Protein AF-A0AAF0ZND8-F1 (afdb_monomer)

Solvent-accessible surface area (backbone atoms only — not comparable to full-atom values): 5660 Å² total; per-residue (Å²): 143,74,95,74,85,70,89,86,87,84,88,85,83,84,73,94,62,96,58,60,91,81,55,72,95,67,78,95,77,79,52,88,40,53,66,50,80,43,77,71,59,91,84,50,85,50,66,45,81,53,94,95,36,79,42,78,50,77,58,53,92,97,53,68,51,73,49,80,9,52,51,44,55,52,58,54,60,75,75,108

Mean predicted aligned error: 4.92 Å

Foldseek 3Di:
DPPDPDDDDDDADDDDDPCPVVDASDDDDFAQHAKDKAQDDQPFRDWDQDPNDTDGDHHDPPDIDMDGGPVNVVVVVVVD

Radius of gyration: 15.11 Å; Cα contacts (8 Å, |Δi|>4): 70; chains: 1; bounding box: 37×28×43 Å

Secondary structure (DSSP, 8-state):
--TT----------PPPS-GGG--SS-S---S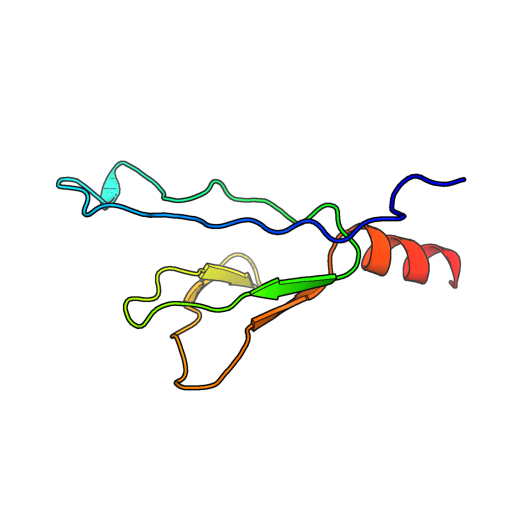SSEEEE---SS---EEEETTEEEE----TT--EEEE-HHHHHHHHTT-

pLDDT: mean 91.11, std 11.85, range [50.69, 98.31]

Sequence (80 aa):
MDCMEGICVLALYYAACPQPELTIGTNKHSDNDFLTVLLQDKHGGLQVLHQNQWVDIPPTCGALVVNIGDLLHASFLFLY

Nearest PDB structures (foldseek):
  1gp4-assembly1_A  TM=9.835E-01  e=1.164E-02  Arabidopsis thaliana
  5tcv-assembly1_A  TM=8.440E-01  e=4.532E-03  Petunia x hybrida
  1w9y-assembly1_A  TM=8.531E-01  e=6.347E-03  Petunia x hybrida
  6jyv-assembly2_B  TM=7.579E-01  e=8.206E-02  Pseudomonas aeruginosa PAO1

InterPro domains:
  IPR027443 Isopenicillin N synthase-like superfamily [G3DSA:2.60.120.330] (1-75)
  IPR044861 Isopenicillin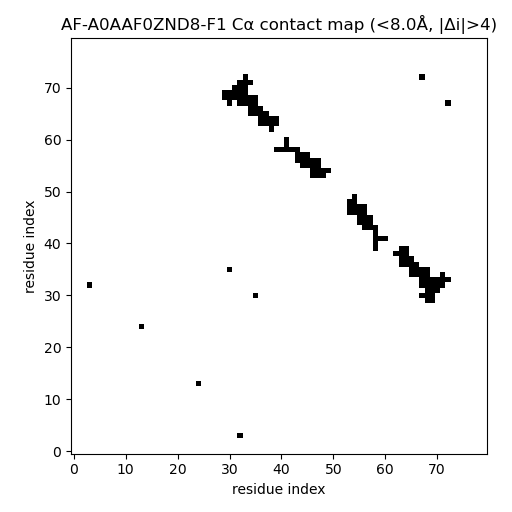 N synthase-like, Fe(2+) 2OG dioxygenase domain [PF03171] (8-73)

Organism: Solanum verrucosum (NCBI:txid315347)

Structure (mmCIF, N/CA/C/O backbone):
data_AF-A0AAF0ZND8-F1
#
_entry.id   AF-A0AAF0ZND8-F1
#
loop_
_atom_site.group_PDB
_atom_site.id
_atom_site.type_symbol
_atom_site.label_atom_id
_atom_site.label_alt_id
_atom_site.label_comp_id
_atom_site.label_asym_id
_atom_site.label_entity_id
_atom_site.label_seq_id
_atom_site.pdbx_PDB_ins_code
_atom_site.Cartn_x
_atom_site.Cartn_y
_atom_site.Cartn_z
_atom_site.occupancy
_atom_site.B_iso_or_equiv
_atom_site.auth_seq_id
_atom_site.auth_comp_id
_atom_site.auth_asym_id
_atom_site.auth_atom_id
_atom_site.pdbx_PDB_model_num
ATOM 1 N N . MET A 1 1 ? 24.230 -3.865 -13.602 1.00 50.69 1 MET A N 1
ATOM 2 C CA . MET A 1 1 ? 22.975 -4.131 -14.327 1.00 50.69 1 MET A CA 1
ATOM 3 C C . MET A 1 1 ? 22.512 -5.481 -13.823 1.00 50.69 1 MET A C 1
ATOM 5 O O . MET A 1 1 ? 23.193 -6.425 -14.170 1.00 50.69 1 MET A O 1
ATOM 9 N N . ASP A 1 2 ? 21.571 -5.486 -12.866 1.00 54.25 2 ASP A N 1
ATOM 10 C CA . ASP A 1 2 ? 20.851 -6.657 -12.284 1.00 54.25 2 ASP A CA 1
ATOM 11 C C . ASP A 1 2 ? 20.035 -6.273 -11.016 1.00 54.25 2 ASP A C 1
ATOM 13 O O . ASP A 1 2 ? 19.686 -7.109 -10.193 1.00 54.25 2 ASP A O 1
ATOM 17 N N . CYS A 1 3 ? 19.711 -4.988 -10.799 1.00 56.38 3 CYS A N 1
ATOM 18 C CA . CYS A 1 3 ? 19.146 -4.533 -9.516 1.00 56.38 3 CYS A CA 1
ATOM 19 C C . CYS A 1 3 ? 17.692 -4.997 -9.253 1.00 56.38 3 CYS A C 1
ATOM 21 O O . CYS A 1 3 ? 17.178 -4.778 -8.161 1.00 56.38 3 CYS A O 1
ATOM 23 N N . MET A 1 4 ? 17.004 -5.612 -10.225 1.00 60.88 4 MET A N 1
ATOM 24 C CA . MET A 1 4 ? 15.598 -6.006 -10.058 1.00 60.88 4 MET A CA 1
ATOM 25 C C . MET A 1 4 ? 15.200 -7.246 -10.870 1.00 60.88 4 MET A C 1
ATOM 27 O O . MET A 1 4 ? 14.147 -7.287 -11.499 1.00 60.88 4 MET A O 1
ATOM 31 N N . GLU A 1 5 ? 16.033 -8.283 -10.857 1.00 60.66 5 GLU A N 1
ATOM 32 C CA . GLU A 1 5 ? 15.604 -9.616 -11.294 1.00 60.66 5 GLU A CA 1
ATOM 33 C C . GLU A 1 5 ? 14.950 -10.343 -10.106 1.00 60.66 5 GLU A C 1
ATOM 35 O O . GLU A 1 5 ? 15.566 -11.146 -9.410 1.00 60.66 5 GLU A O 1
ATOM 40 N N . GLY A 1 6 ? 13.698 -10.002 -9.787 1.00 76.44 6 GLY A N 1
ATOM 41 C CA . GLY A 1 6 ? 13.003 -10.682 -8.696 1.00 76.44 6 GLY A CA 1
ATOM 42 C C . GLY A 1 6 ? 11.576 -10.215 -8.452 1.00 76.44 6 GLY A C 1
ATOM 43 O O . GLY A 1 6 ? 11.272 -9.029 -8.505 1.00 76.44 6 GLY A O 1
ATOM 44 N N . ILE A 1 7 ? 10.706 -11.174 -8.137 1.00 84.81 7 ILE A N 1
ATOM 45 C CA . ILE A 1 7 ? 9.380 -10.912 -7.575 1.00 84.81 7 ILE A CA 1
ATOM 46 C C . ILE A 1 7 ? 9.538 -10.856 -6.055 1.00 84.81 7 ILE A C 1
ATOM 48 O O . ILE A 1 7 ? 9.977 -11.831 -5.443 1.00 84.81 7 ILE A O 1
ATOM 52 N N . CYS A 1 8 ? 9.161 -9.735 -5.442 1.00 89.31 8 CYS A N 1
ATOM 53 C CA . CYS A 1 8 ? 9.013 -9.633 -3.994 1.00 89.31 8 CYS A CA 1
ATOM 54 C C . CYS A 1 8 ? 7.547 -9.874 -3.622 1.00 89.31 8 CYS A C 1
ATOM 56 O O . CYS A 1 8 ? 6.651 -9.286 -4.223 1.00 89.31 8 CYS A O 1
ATOM 58 N N . VAL A 1 9 ? 7.297 -10.735 -2.633 1.00 94.19 9 VAL A N 1
ATOM 59 C CA . VAL A 1 9 ? 5.951 -10.967 -2.096 1.00 94.19 9 VAL A CA 1
ATOM 60 C C . VAL A 1 9 ? 5.938 -10.543 -0.639 1.00 94.19 9 VAL A C 1
ATOM 62 O O . VAL A 1 9 ? 6.663 -11.102 0.184 1.00 94.19 9 VAL A O 1
ATOM 65 N N . LEU A 1 10 ? 5.090 -9.569 -0.324 1.00 94.69 10 LEU A N 1
ATOM 66 C CA . LEU A 1 10 ? 4.905 -9.059 1.025 1.00 94.69 10 LEU A CA 1
ATOM 67 C C . LEU A 1 10 ? 3.491 -9.383 1.508 1.00 94.69 10 LEU A C 1
ATOM 69 O O . LEU A 1 10 ? 2.509 -9.070 0.840 1.00 94.69 10 LEU A O 1
ATOM 73 N N . ALA A 1 11 ? 3.393 -9.999 2.684 1.00 96.25 11 ALA A N 1
ATOM 74 C CA . ALA A 1 11 ? 2.128 -10.242 3.365 1.00 96.25 11 ALA A CA 1
ATOM 75 C C . ALA A 1 11 ? 2.054 -9.344 4.603 1.00 96.25 11 ALA A C 1
ATOM 77 O O . ALA A 1 11 ? 2.770 -9.560 5.581 1.00 96.25 11 ALA A O 1
ATOM 78 N N . LEU A 1 12 ? 1.209 -8.317 4.541 1.00 96.44 12 LEU A N 1
ATOM 79 C CA . LEU A 1 12 ? 1.038 -7.340 5.613 1.00 96.44 12 LEU A CA 1
ATOM 80 C C . LEU A 1 12 ? -0.161 -7.715 6.482 1.00 96.44 12 LEU A C 1
ATOM 82 O O . LEU A 1 12 ? -1.236 -8.028 5.974 1.00 96.44 12 LEU A O 1
ATOM 86 N N . TYR A 1 13 ? 0.028 -7.663 7.800 1.00 96.31 13 TYR A N 1
ATOM 87 C CA . TYR A 1 13 ? -1.038 -7.867 8.774 1.00 96.31 13 TYR A CA 1
ATOM 88 C C . TYR A 1 13 ? -1.157 -6.643 9.679 1.00 96.31 13 TYR A C 1
ATOM 90 O O . TYR A 1 13 ? -0.278 -6.372 10.498 1.00 96.31 13 TYR A O 1
ATOM 98 N N . TYR A 1 14 ? -2.264 -5.919 9.536 1.00 96.50 14 TYR A N 1
ATOM 99 C CA . TYR A 1 14 ? -2.583 -4.744 10.339 1.00 96.50 14 TYR A CA 1
ATOM 100 C C . TYR A 1 14 ? -3.605 -5.126 11.413 1.00 96.50 14 TYR A C 1
ATOM 102 O O . TYR A 1 14 ? -4.787 -5.312 11.131 1.00 96.50 14 TYR A O 1
ATOM 110 N N . ALA A 1 15 ? -3.144 -5.280 12.654 1.00 95.31 15 ALA A N 1
ATOM 111 C CA . ALA A 1 15 ? -4.023 -5.577 13.780 1.00 95.31 15 ALA A CA 1
ATOM 112 C C . ALA A 1 15 ? -4.900 -4.367 14.148 1.00 95.31 15 ALA A C 1
ATOM 114 O O . ALA A 1 15 ? -4.523 -3.217 13.919 1.00 95.31 15 ALA A O 1
ATOM 115 N N . ALA A 1 16 ? -6.047 -4.624 14.784 1.00 95.00 16 ALA A N 1
ATOM 116 C CA . ALA A 1 16 ? -6.889 -3.565 15.329 1.00 95.00 16 ALA A CA 1
ATOM 117 C C . ALA A 1 16 ? -6.097 -2.705 16.332 1.00 95.00 16 ALA A C 1
ATOM 119 O O . ALA A 1 16 ? -5.503 -3.226 17.278 1.00 95.00 16 ALA A O 1
ATOM 120 N N . CYS A 1 17 ? -6.103 -1.388 16.127 1.00 95.44 17 CYS A N 1
ATOM 121 C CA . CYS A 1 17 ? -5.417 -0.430 16.986 1.00 95.44 17 CYS A CA 1
ATOM 122 C C . CYS A 1 17 ? -6.430 0.282 17.901 1.00 95.44 17 CYS A C 1
ATOM 124 O O . CYS A 1 17 ? -7.435 0.776 17.389 1.00 95.44 17 CYS A O 1
ATOM 126 N N . PRO A 1 18 ? -6.188 0.383 19.224 1.00 96.94 18 PRO A N 1
ATOM 127 C CA . PRO A 1 18 ? -7.062 1.133 20.133 1.00 96.94 18 PRO A CA 1
ATOM 128 C C . PRO A 1 18 ? -7.065 2.651 19.904 1.00 96.94 18 PRO A C 1
ATOM 130 O O . PRO A 1 18 ? -8.020 3.312 20.296 1.00 96.94 18 PRO A O 1
ATOM 133 N N . GLN A 1 19 ? -5.992 3.193 19.317 1.00 97.00 19 GLN A N 1
ATOM 134 C CA . GLN A 1 19 ? -5.783 4.630 19.089 1.00 97.00 19 GLN A CA 1
ATOM 135 C C . GLN A 1 19 ? -5.294 4.877 17.649 1.00 97.00 19 GLN A C 1
ATOM 137 O O . GLN A 1 19 ? -4.143 5.276 17.442 1.00 97.00 19 GLN A O 1
ATOM 142 N N . PRO A 1 20 ? -6.118 4.562 16.631 1.00 94.25 20 PRO A N 1
ATOM 143 C CA . PRO A 1 20 ? -5.721 4.629 15.224 1.00 94.25 20 PRO A CA 1
ATOM 144 C C . PRO A 1 20 ? -5.339 6.044 14.766 1.00 94.25 20 PRO A C 1
ATOM 146 O O . PRO A 1 20 ? -4.599 6.188 13.805 1.00 94.25 20 PRO A O 1
ATOM 149 N N . GLU A 1 21 ? -5.789 7.089 15.458 1.00 95.75 21 GLU A N 1
ATOM 150 C CA . GLU A 1 21 ? -5.441 8.487 15.185 1.00 95.75 21 GLU A CA 1
ATOM 151 C C . GLU A 1 21 ? -4.007 8.872 15.588 1.00 95.75 21 GLU A C 1
ATOM 153 O O . GLU A 1 21 ? -3.510 9.914 15.162 1.00 95.75 21 GLU A O 1
ATOM 158 N N . LEU A 1 22 ? -3.335 8.051 16.403 1.00 97.06 22 LEU A N 1
ATOM 159 C CA . LEU A 1 22 ? -1.970 8.298 16.886 1.00 97.06 22 LEU A CA 1
ATOM 160 C C . LEU A 1 22 ? -0.911 7.455 16.166 1.00 97.06 22 LEU A C 1
ATOM 162 O O . LEU A 1 22 ? 0.275 7.537 16.491 1.00 97.06 22 LEU A O 1
ATOM 166 N N . THR A 1 23 ? -1.317 6.611 15.220 1.00 95.44 23 THR A N 1
ATO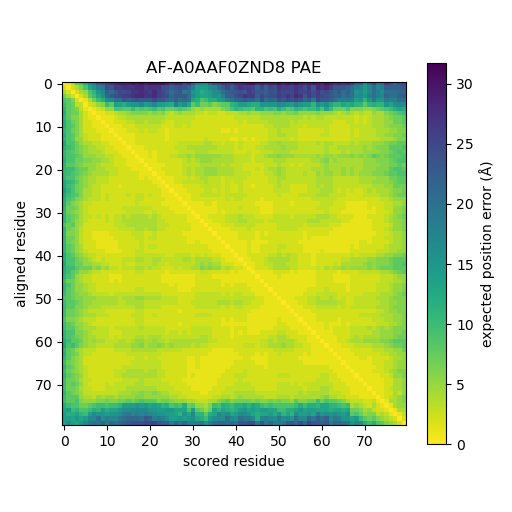M 167 C CA . THR A 1 23 ? -0.416 5.706 14.508 1.00 95.44 23 THR A CA 1
ATOM 168 C C . THR A 1 23 ? -0.860 5.508 13.065 1.00 95.44 23 THR A C 1
ATOM 170 O O . THR A 1 23 ? -1.893 6.005 12.635 1.00 95.44 23 THR A O 1
ATOM 173 N N . ILE A 1 24 ? -0.050 4.791 12.301 1.00 95.81 24 ILE A N 1
ATOM 174 C CA . ILE A 1 24 ? -0.278 4.501 10.890 1.00 95.81 24 ILE A CA 1
ATOM 175 C C . ILE A 1 24 ? 0.213 3.090 10.592 1.00 95.81 24 ILE A C 1
ATOM 177 O O . ILE A 1 24 ? 1.228 2.651 11.131 1.00 95.81 24 ILE A O 1
ATOM 181 N N . GLY A 1 25 ? -0.498 2.378 9.715 1.00 95.50 25 GLY A N 1
ATOM 182 C CA . GLY A 1 25 ? -0.077 1.042 9.286 1.00 95.50 25 GLY A CA 1
ATOM 183 C C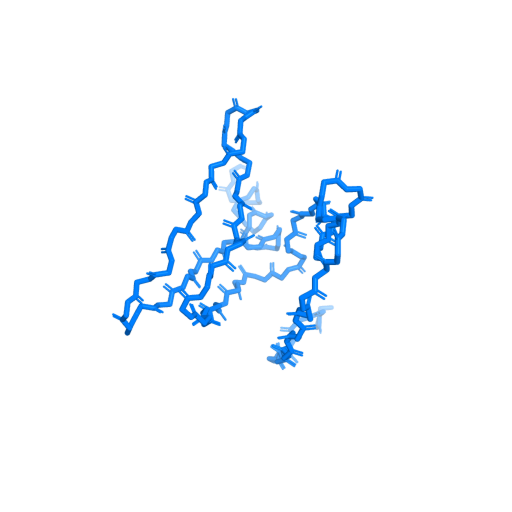 . GLY A 1 25 ? 1.234 1.084 8.500 1.00 95.50 25 GLY A C 1
ATOM 184 O O . GLY A 1 25 ? 2.107 0.235 8.669 1.00 95.50 25 GLY A O 1
ATOM 185 N N . THR A 1 26 ? 1.407 2.087 7.642 1.00 95.56 26 THR A N 1
ATOM 186 C CA . THR A 1 26 ? 2.623 2.275 6.846 1.00 95.56 26 THR A CA 1
ATOM 187 C C . THR A 1 26 ? 2.883 3.766 6.651 1.00 95.56 26 THR A C 1
ATOM 189 O O . THR A 1 26 ? 1.951 4.550 6.484 1.00 95.56 26 THR A O 1
ATOM 192 N N . ASN A 1 27 ? 4.154 4.169 6.715 1.00 96.12 27 ASN A N 1
ATOM 193 C CA . ASN A 1 27 ? 4.571 5.555 6.493 1.00 96.12 27 ASN A CA 1
ATOM 194 C C . ASN A 1 27 ? 4.264 6.008 5.065 1.00 96.12 27 ASN A C 1
ATOM 196 O O . ASN A 1 27 ? 4.201 5.195 4.148 1.00 96.12 27 ASN A O 1
ATOM 200 N N . LYS A 1 28 ? 4.136 7.322 4.860 1.00 97.06 28 LYS A N 1
ATOM 201 C CA . LYS A 1 28 ? 4.118 7.907 3.515 1.00 97.06 28 LYS A CA 1
ATOM 202 C C . LYS A 1 28 ? 5.394 7.500 2.766 1.00 97.06 28 LYS A C 1
ATOM 204 O O . LYS A 1 28 ? 6.488 7.816 3.230 1.00 97.06 28 LYS A O 1
ATOM 209 N N . HIS A 1 29 ? 5.247 6.854 1.615 1.00 97.00 29 HIS A N 1
ATOM 210 C CA . HIS A 1 29 ? 6.352 6.439 0.748 1.00 97.00 29 HIS A CA 1
ATOM 211 C C . HIS A 1 29 ? 5.904 6.363 -0.720 1.00 97.00 29 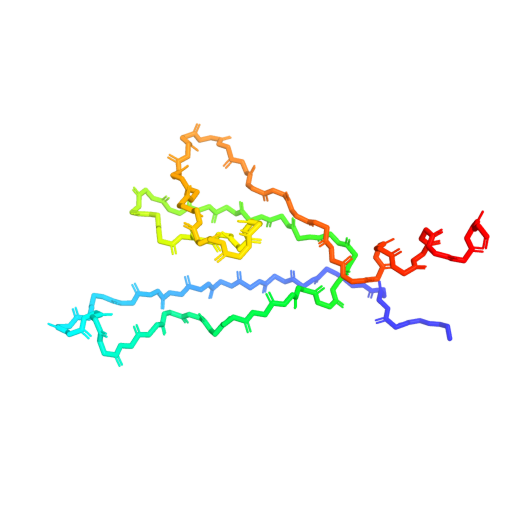HIS A C 1
ATOM 213 O O . HIS A 1 29 ? 4.714 6.491 -1.014 1.00 97.00 29 HIS A O 1
ATOM 219 N N . SER A 1 30 ? 6.880 6.191 -1.611 1.00 97.25 30 SER A N 1
ATOM 220 C CA . SER A 1 30 ? 6.724 5.642 -2.959 1.00 97.25 30 SER A CA 1
ATOM 221 C C . SER A 1 30 ? 7.370 4.259 -2.999 1.00 97.25 30 SER A C 1
ATOM 223 O O . SER A 1 30 ? 8.295 3.982 -2.227 1.00 97.25 30 SER A O 1
ATOM 225 N N . ASP A 1 31 ? 6.883 3.394 -3.883 1.00 96.06 31 ASP A N 1
ATOM 226 C CA . ASP A 1 31 ? 7.478 2.078 -4.080 1.00 96.06 31 ASP A CA 1
ATOM 227 C C . ASP A 1 31 ? 8.727 2.200 -4.948 1.00 96.06 31 ASP A C 1
ATOM 229 O O . ASP A 1 31 ? 8.690 2.746 -6.048 1.00 96.06 31 ASP A O 1
ATOM 233 N N . ASN A 1 32 ? 9.852 1.671 -4.466 1.00 92.62 32 ASN A N 1
ATOM 234 C CA . ASN A 1 32 ? 11.118 1.672 -5.205 1.00 92.62 32 ASN A CA 1
ATOM 235 C C . ASN A 1 32 ? 11.223 0.476 -6.171 1.00 92.62 32 ASN A C 1
ATOM 237 O O . ASN A 1 32 ? 12.306 -0.064 -6.391 1.00 92.62 32 ASN A O 1
ATOM 241 N N . ASP A 1 33 ? 10.086 0.002 -6.679 1.00 92.25 33 ASP A N 1
ATOM 242 C CA . ASP A 1 33 ? 9.987 -1.095 -7.632 1.00 92.25 33 ASP A CA 1
ATOM 243 C C . ASP A 1 33 ? 9.615 -0.592 -9.037 1.00 92.25 33 ASP A C 1
ATOM 245 O O . ASP A 1 33 ? 9.665 0.605 -9.336 1.00 92.25 33 ASP A O 1
ATOM 249 N N . PHE A 1 34 ? 9.338 -1.519 -9.952 1.00 93.38 34 PHE A N 1
ATOM 250 C CA . PHE A 1 34 ? 8.826 -1.183 -11.279 1.00 93.38 34 PHE A CA 1
ATOM 251 C C . PHE A 1 34 ? 7.293 -1.111 -11.271 1.00 93.38 34 PHE A C 1
ATOM 253 O O . PHE A 1 34 ? 6.698 -0.166 -11.791 1.00 93.38 34 PHE A O 1
ATOM 260 N N . LEU A 1 35 ? 6.653 -2.119 -10.679 1.00 94.75 35 LEU A N 1
ATOM 261 C CA . LEU A 1 35 ? 5.207 -2.244 -10.597 1.00 94.75 35 LEU A CA 1
ATOM 262 C C . LEU A 1 35 ? 4.836 -3.030 -9.341 1.00 94.75 35 LEU A C 1
ATOM 264 O O . LEU A 1 35 ? 5.265 -4.176 -9.189 1.00 94.75 35 LEU A O 1
ATOM 268 N N . THR A 1 36 ? 3.955 -2.467 -8.525 1.00 97.06 36 THR A N 1
ATOM 269 C CA . THR A 1 36 ? 3.345 -3.177 -7.402 1.00 97.06 36 THR A CA 1
ATOM 270 C C . THR A 1 36 ? 1.946 -3.654 -7.789 1.00 97.06 36 THR A C 1
ATOM 272 O O . THR A 1 36 ? 1.165 -2.921 -8.402 1.00 97.06 36 THR A O 1
ATOM 275 N N . VAL A 1 37 ? 1.612 -4.894 -7.421 1.00 97.56 37 VAL A N 1
ATOM 276 C CA . VAL A 1 37 ? 0.260 -5.461 -7.537 1.00 97.56 37 VAL A CA 1
ATOM 277 C C . VAL A 1 37 ? -0.216 -5.849 -6.144 1.00 97.56 37 VAL A C 1
ATOM 279 O O . VAL A 1 37 ? 0.329 -6.757 -5.519 1.00 97.56 37 VAL A O 1
ATOM 282 N N . LEU A 1 38 ? -1.243 -5.160 -5.660 1.00 97.62 38 LEU A N 1
ATOM 283 C CA . LEU A 1 38 ? -1.746 -5.266 -4.300 1.00 97.62 38 LEU A CA 1
ATOM 284 C C . LEU A 1 38 ? -3.150 -5.876 -4.280 1.00 97.62 38 LEU A C 1
ATOM 286 O O . LEU A 1 38 ? -4.093 -5.356 -4.880 1.00 97.62 38 LEU A O 1
ATOM 290 N N . LEU A 1 39 ? -3.296 -6.960 -3.521 1.00 97.25 39 LEU A N 1
ATOM 291 C CA . LEU A 1 39 ? -4.588 -7.517 -3.133 1.00 97.25 39 LEU A CA 1
ATOM 292 C C . LEU A 1 39 ? -4.958 -6.992 -1.742 1.00 97.25 39 LEU A C 1
ATOM 294 O O . LEU A 1 39 ? -4.257 -7.269 -0.770 1.00 97.25 39 LEU A O 1
ATOM 298 N N . GLN A 1 40 ? -6.061 -6.252 -1.647 1.00 97.50 40 GLN A N 1
ATOM 299 C CA . GLN A 1 40 ? -6.578 -5.758 -0.370 1.00 97.50 40 GLN A CA 1
ATOM 300 C C . GLN A 1 40 ? -7.538 -6.762 0.274 1.00 97.50 40 GLN A C 1
ATOM 302 O O . GLN A 1 40 ? -8.184 -7.567 -0.401 1.00 97.50 40 GLN A O 1
ATOM 307 N N . ASP A 1 41 ? -7.668 -6.672 1.595 1.00 95.31 41 ASP A N 1
ATOM 308 C CA . ASP A 1 41 ? -8.784 -7.284 2.303 1.00 95.31 41 ASP A CA 1
ATOM 309 C C . ASP A 1 41 ? -10.064 -6.433 2.160 1.00 95.31 41 ASP A C 1
ATOM 311 O O . ASP A 1 41 ? -10.128 -5.475 1.391 1.00 95.31 41 ASP A O 1
ATOM 315 N N . LYS A 1 42 ? -11.116 -6.784 2.905 1.00 95.31 42 LYS A N 1
ATOM 316 C CA . LYS A 1 42 ? -12.399 -6.065 2.872 1.00 95.31 42 LYS A CA 1
ATOM 317 C C . LYS A 1 42 ? -12.463 -4.813 3.759 1.00 95.31 42 LYS A C 1
ATOM 319 O O . LYS A 1 42 ? -13.476 -4.121 3.707 1.00 95.31 42 LYS A O 1
ATOM 324 N N . HIS A 1 43 ? -11.471 -4.562 4.616 1.00 93.56 43 HIS A N 1
ATOM 325 C CA . HIS A 1 43 ? -11.502 -3.450 5.575 1.00 93.56 43 HIS A CA 1
ATOM 326 C C . HIS A 1 43 ? -10.928 -2.164 4.974 1.00 93.56 43 HIS A C 1
ATOM 328 O O . HIS A 1 43 ? -11.354 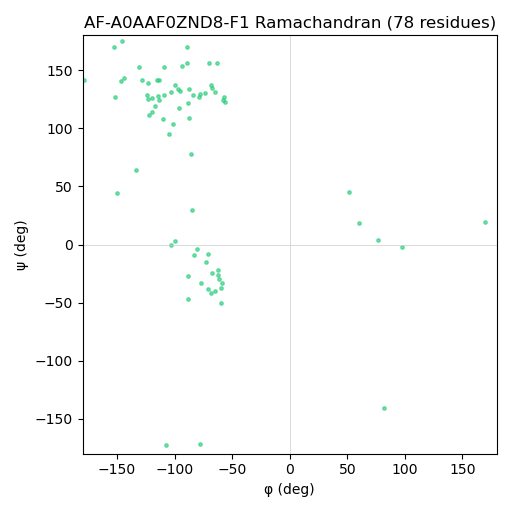-1.076 5.355 1.00 93.56 43 HIS A O 1
ATOM 334 N N . GLY A 1 44 ? -10.019 -2.277 4.002 1.00 92.12 44 GLY A N 1
ATOM 335 C CA . GLY A 1 44 ? -9.425 -1.126 3.323 1.00 92.12 44 GLY A CA 1
ATOM 336 C C . GLY A 1 44 ? -8.276 -0.510 4.121 1.00 92.12 44 GLY A C 1
ATOM 337 O O . GLY A 1 44 ? -7.454 -1.228 4.679 1.00 92.12 44 GLY A O 1
ATOM 338 N N . GLY A 1 45 ? -8.187 0.823 4.134 1.00 95.88 45 GLY A N 1
ATOM 339 C CA . GLY A 1 45 ? -7.119 1.569 4.819 1.00 95.88 45 GLY A CA 1
ATOM 340 C C . GLY A 1 45 ? -5.957 2.006 3.922 1.00 95.88 45 GLY A C 1
ATOM 341 O O . GLY A 1 45 ? -5.062 2.707 4.387 1.00 95.88 45 GLY A O 1
ATOM 342 N N . LEU A 1 46 ? -5.976 1.643 2.635 1.00 97.88 46 LEU A N 1
ATOM 343 C CA . LEU A 1 46 ? -5.049 2.200 1.655 1.00 97.88 46 LEU A CA 1
ATOM 344 C C . LEU A 1 46 ? -5.452 3.637 1.316 1.00 97.88 46 LEU A C 1
ATOM 346 O O . LEU A 1 46 ? -6.602 3.895 0.958 1.00 97.88 46 LEU A O 1
ATOM 350 N N . GLN A 1 47 ? -4.480 4.542 1.365 1.00 98.31 47 GLN A N 1
ATOM 351 C CA . GLN A 1 47 ? -4.634 5.929 0.946 1.00 98.31 47 GLN A CA 1
ATOM 352 C C . GLN A 1 47 ? -3.527 6.301 -0.035 1.00 98.31 47 GLN A C 1
ATOM 354 O O . GLN A 1 47 ? -2.373 5.911 0.146 1.00 98.31 47 GLN A O 1
ATOM 359 N N . VAL A 1 48 ? -3.867 7.093 -1.049 1.00 98.00 48 VAL A N 1
ATOM 360 C CA . VAL A 1 48 ? -2.904 7.657 -2.004 1.00 98.00 48 VAL A CA 1
ATOM 361 C C . VAL A 1 48 ? -2.872 9.172 -1.880 1.00 98.00 48 VAL A C 1
ATOM 363 O O . VAL A 1 48 ? -3.903 9.812 -1.676 1.00 98.00 48 VAL A O 1
ATOM 366 N N . LEU A 1 49 ? -1.685 9.761 -1.999 1.00 97.94 49 LEU A N 1
ATOM 367 C CA . LEU A 1 49 ? -1.536 11.211 -1.996 1.00 97.94 49 LEU A CA 1
ATOM 368 C C . LEU A 1 49 ? -1.709 11.740 -3.423 1.00 97.94 49 LEU A C 1
ATOM 370 O O . LEU A 1 49 ? -0.825 11.577 -4.260 1.00 97.94 49 LEU A O 1
ATOM 374 N N . HIS A 1 50 ? -2.823 12.413 -3.691 1.00 96.69 50 HIS A N 1
ATOM 375 C CA . HIS A 1 50 ? -3.127 13.026 -4.980 1.00 96.69 50 HIS A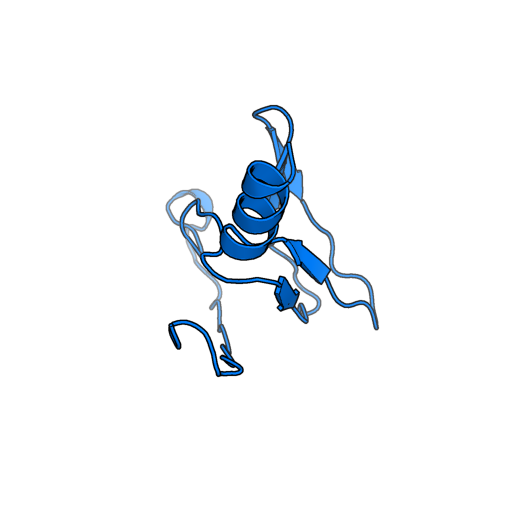 CA 1
ATOM 376 C C . HIS A 1 50 ? -3.395 14.522 -4.786 1.00 96.69 50 HIS A C 1
ATOM 378 O O . HIS A 1 50 ? -4.226 14.908 -3.972 1.00 96.69 50 HIS A O 1
ATOM 384 N N . GLN A 1 51 ? -2.664 15.379 -5.507 1.00 96.94 51 GLN A N 1
ATOM 385 C CA . GLN A 1 51 ? -2.795 16.845 -5.413 1.00 96.94 51 GLN A CA 1
ATOM 386 C C . GLN A 1 51 ? -2.712 17.378 -3.966 1.00 96.94 51 GLN A C 1
ATOM 388 O O . GLN A 1 51 ? -3.507 18.211 -3.541 1.00 96.94 51 GLN A O 1
ATOM 393 N N . ASN A 1 52 ? -1.733 16.886 -3.196 1.00 96.00 52 ASN A N 1
ATOM 394 C CA . ASN A 1 52 ? -1.530 17.199 -1.773 1.00 96.00 52 ASN A CA 1
ATOM 395 C C . ASN A 1 52 ? -2.700 16.826 -0.845 1.00 96.00 52 ASN A C 1
ATOM 397 O O . ASN A 1 52 ? -2.755 17.297 0.291 1.00 96.00 52 ASN A O 1
ATOM 401 N N . GLN A 1 53 ? -3.600 15.953 -1.289 1.00 97.81 53 GLN A N 1
ATOM 402 C CA . GLN A 1 53 ? -4.694 15.424 -0.485 1.00 97.81 53 GLN A CA 1
ATOM 403 C C . GLN A 1 53 ? -4.636 13.901 -0.448 1.00 97.81 53 GLN A C 1
ATOM 405 O O . GLN A 1 53 ? -4.332 13.251 -1.447 1.00 97.81 53 GLN A O 1
ATOM 410 N N . TRP A 1 54 ? -4.896 13.330 0.724 1.00 97.62 54 TRP A N 1
ATOM 411 C CA . TRP A 1 54 ? -5.028 11.887 0.867 1.00 97.62 54 TRP A CA 1
ATOM 412 C C . TRP A 1 54 ? -6.404 11.450 0.375 1.00 97.62 54 TRP A C 1
ATOM 414 O O . TRP A 1 54 ? -7.418 12.025 0.769 1.00 97.62 54 TRP A O 1
ATOM 424 N N . VAL A 1 55 ? -6.418 10.449 -0.498 1.00 98.12 55 VAL A N 1
ATOM 425 C CA . VAL A 1 55 ? -7.621 9.864 -1.089 1.00 98.12 55 VAL A CA 1
ATOM 426 C C . VAL A 1 55 ? -7.677 8.395 -0.698 1.00 98.12 55 VAL A C 1
ATOM 428 O O . VAL A 1 55 ? -6.718 7.659 -0.937 1.00 98.12 55 VAL A O 1
ATOM 431 N N . ASP A 1 56 ? -8.793 7.973 -0.110 1.00 97.88 56 ASP A N 1
ATOM 432 C CA . ASP A 1 56 ? -9.030 6.571 0.224 1.00 97.88 56 ASP A CA 1
ATOM 433 C C . ASP A 1 56 ? -9.203 5.730 -1.043 1.00 97.88 56 ASP A C 1
ATOM 435 O O . ASP A 1 56 ? -9.924 6.112 -1.969 1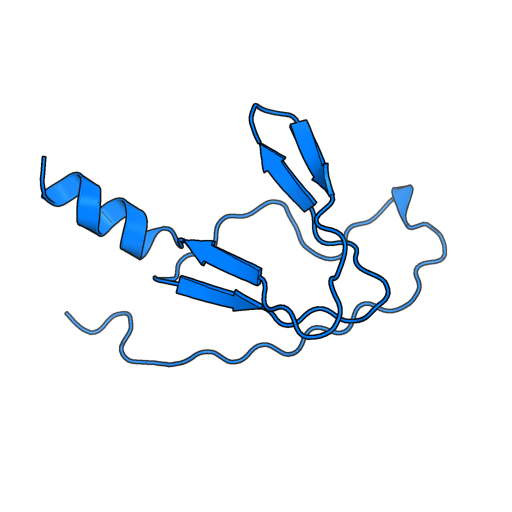.00 97.88 56 ASP A O 1
ATOM 439 N N . ILE A 1 57 ? -8.586 4.550 -1.056 1.00 97.81 57 ILE A N 1
ATOM 440 C CA . ILE A 1 57 ? -8.796 3.531 -2.084 1.00 97.81 57 ILE A CA 1
ATOM 441 C C . ILE A 1 57 ? -9.667 2.422 -1.480 1.00 97.81 57 ILE A C 1
ATOM 443 O O . ILE A 1 57 ? -9.150 1.539 -0.781 1.00 97.81 57 ILE A O 1
ATOM 447 N N . PRO A 1 58 ? -10.999 2.471 -1.687 1.00 97.00 58 PRO A N 1
ATOM 448 C CA . PRO A 1 58 ? -11.898 1.480 -1.124 1.00 97.00 58 PRO A CA 1
ATOM 449 C C . PRO A 1 58 ? -11.663 0.114 -1.785 1.00 97.00 58 PRO A C 1
ATOM 451 O O . PRO A 1 58 ? -11.586 0.028 -3.017 1.00 97.00 58 PRO A O 1
ATOM 454 N N . PRO A 1 59 ? -11.591 -0.973 -1.000 1.00 97.06 59 PRO A N 1
ATOM 455 C CA . PRO A 1 59 ? -11.399 -2.301 -1.555 1.00 97.06 59 PRO A CA 1
ATOM 456 C C . PRO A 1 59 ? -12.605 -2.696 -2.411 1.00 97.06 59 PRO A C 1
ATOM 458 O O . PRO A 1 59 ? -13.758 -2.589 -1.991 1.00 97.06 59 PRO A O 1
ATOM 461 N N . THR A 1 60 ? -12.332 -3.188 -3.619 1.00 97.19 60 THR A N 1
ATOM 462 C CA . THR A 1 60 ? -13.354 -3.709 -4.534 1.00 97.19 60 THR A CA 1
ATOM 463 C C . THR A 1 60 ? -13.217 -5.224 -4.631 1.00 97.19 60 THR A C 1
ATOM 465 O O . THR A 1 60 ? -12.130 -5.746 -4.870 1.00 97.19 60 THR A O 1
ATOM 468 N N . CYS A 1 61 ? -14.321 -5.950 -4.433 1.00 95.81 61 CYS A N 1
ATOM 469 C CA . CYS A 1 61 ? -14.312 -7.411 -4.461 1.00 95.81 61 CYS A CA 1
ATOM 470 C C . CYS A 1 61 ? -13.794 -7.933 -5.812 1.00 95.81 61 CYS A C 1
ATOM 472 O O . CYS A 1 61 ? -14.325 -7.572 -6.861 1.00 95.81 61 CYS A O 1
ATOM 474 N N . GLY A 1 62 ? -12.759 -8.777 -5.775 1.00 95.50 62 GLY A N 1
ATOM 475 C CA . GLY A 1 62 ? -12.136 -9.354 -6.969 1.00 95.50 62 GLY A CA 1
ATOM 476 C C . GLY A 1 62 ? -11.214 -8.406 -7.743 1.00 95.50 62 GLY A C 1
ATOM 477 O O . GLY A 1 62 ? -10.713 -8.798 -8.794 1.00 95.50 62 GLY A O 1
ATOM 478 N N . ALA A 1 63 ? -10.978 -7.188 -7.250 1.00 97.19 63 ALA A N 1
ATOM 479 C CA . ALA A 1 63 ? -10.056 -6.242 -7.865 1.00 97.19 63 ALA A CA 1
ATOM 480 C C . ALA A 1 63 ? -8.652 -6.327 -7.251 1.00 97.19 63 ALA A C 1
ATOM 482 O O . ALA A 1 63 ? -8.478 -6.678 -6.083 1.00 97.19 63 ALA A O 1
ATOM 483 N N . LEU A 1 64 ? -7.661 -5.948 -8.054 1.00 97.88 64 LEU A N 1
ATOM 484 C CA . LEU A 1 64 ? -6.289 -5.701 -7.627 1.00 97.88 64 LEU A CA 1
ATOM 485 C C . LEU A 1 64 ? -5.995 -4.215 -7.808 1.00 97.88 64 LEU A C 1
ATOM 487 O O . LEU A 1 64 ? -6.413 -3.616 -8.802 1.00 97.88 64 LEU A O 1
ATOM 491 N N . VAL A 1 65 ? -5.260 -3.635 -6.867 1.00 98.06 65 VAL A N 1
ATOM 492 C CA . VAL A 1 65 ? -4.680 -2.303 -7.029 1.00 98.06 65 VAL A CA 1
ATOM 493 C C . VAL A 1 65 ? -3.326 -2.468 -7.699 1.00 98.06 65 VAL A C 1
ATOM 495 O O . VAL A 1 65 ? -2.543 -3.336 -7.323 1.00 98.06 65 VAL A O 1
ATOM 498 N N . VAL A 1 66 ? -3.061 -1.651 -8.711 1.00 97.94 66 VAL A N 1
ATOM 499 C CA . VAL A 1 66 ? -1.777 -1.629 -9.407 1.00 97.94 66 VAL A CA 1
ATOM 500 C C . VAL A 1 66 ? -1.240 -0.211 -9.343 1.00 97.94 66 VAL A C 1
ATOM 502 O O . VAL A 1 66 ? -1.955 0.728 -9.699 1.00 97.94 66 VAL A O 1
ATOM 505 N N . ASN A 1 67 ? 0.005 -0.050 -8.909 1.00 97.31 67 ASN A N 1
ATOM 506 C CA . ASN A 1 67 ? 0.681 1.241 -8.910 1.00 97.31 67 ASN A CA 1
ATOM 507 C C . ASN A 1 67 ? 2.071 1.150 -9.533 1.00 97.31 67 ASN A C 1
ATOM 509 O O . ASN A 1 67 ? 2.714 0.102 -9.564 1.00 97.31 67 ASN A O 1
ATOM 513 N N . ILE A 1 68 ? 2.489 2.289 -10.076 1.00 96.06 68 ILE A N 1
ATOM 514 C CA . ILE A 1 68 ? 3.778 2.483 -10.728 1.00 96.06 68 ILE A CA 1
ATOM 515 C C . ILE A 1 68 ? 4.808 2.796 -9.648 1.00 96.06 68 ILE A C 1
ATOM 517 O O . ILE A 1 68 ? 4.582 3.706 -8.846 1.00 96.06 68 ILE A O 1
ATOM 521 N N . GLY A 1 69 ? 5.919 2.067 -9.659 1.00 95.06 69 GLY A N 1
ATOM 522 C CA . GLY A 1 69 ? 7.060 2.356 -8.803 1.00 95.06 69 GLY A CA 1
ATOM 523 C C . GLY A 1 69 ? 8.060 3.318 -9.449 1.00 95.06 69 GLY A C 1
ATOM 524 O O . GLY A 1 69 ? 8.000 3.643 -10.645 1.00 95.06 69 GLY A O 1
ATOM 525 N N . ASP A 1 70 ? 9.009 3.776 -8.641 1.00 94.38 70 ASP A N 1
ATOM 526 C CA . ASP A 1 70 ? 9.994 4.790 -9.008 1.00 94.38 70 ASP A CA 1
ATOM 527 C C . ASP A 1 70 ? 10.893 4.342 -10.170 1.00 94.38 70 ASP A C 1
ATOM 529 O O . ASP A 1 70 ? 11.302 5.174 -10.986 1.00 94.38 70 ASP A O 1
ATOM 533 N N . LEU A 1 71 ? 11.161 3.038 -10.323 1.00 91.75 71 LEU A N 1
ATOM 534 C CA . LEU A 1 71 ? 11.993 2.551 -11.427 1.00 91.75 71 LEU A CA 1
ATOM 535 C C . LEU A 1 71 ? 11.293 2.652 -12.781 1.00 91.75 71 LEU A C 1
ATOM 537 O O . LEU A 1 71 ? 11.935 2.995 -13.780 1.00 91.75 71 LEU A O 1
ATOM 541 N N . LEU A 1 72 ? 9.987 2.375 -12.837 1.00 91.94 72 LEU A N 1
ATOM 542 C CA . LEU A 1 72 ? 9.222 2.520 -14.076 1.00 91.94 72 LEU A CA 1
ATOM 543 C C . LEU A 1 72 ? 9.110 4.000 -14.449 1.00 91.94 72 LEU A C 1
ATOM 545 O O . LEU A 1 72 ? 9.336 4.355 -15.604 1.00 91.94 72 LEU A O 1
ATOM 549 N N . HIS A 1 73 ? 8.868 4.878 -13.474 1.00 90.56 73 HIS A N 1
ATOM 550 C CA . HIS A 1 73 ? 8.870 6.322 -13.705 1.00 90.56 73 HIS A CA 1
ATOM 551 C C . HIS A 1 73 ? 10.228 6.818 -14.236 1.00 90.56 73 HIS A C 1
ATOM 553 O O . HIS A 1 73 ? 10.277 7.482 -15.275 1.00 90.56 73 HIS A O 1
ATOM 559 N N . ALA A 1 74 ? 11.337 6.452 -13.587 1.00 88.62 74 ALA A N 1
ATOM 560 C CA . ALA A 1 74 ? 12.678 6.843 -14.023 1.00 88.62 74 ALA A CA 1
ATOM 561 C C . ALA A 1 74 ? 12.998 6.349 -15.441 1.00 88.62 74 ALA A C 1
ATOM 563 O O . ALA A 1 74 ? 13.598 7.080 -16.225 1.00 88.62 74 ALA A O 1
ATO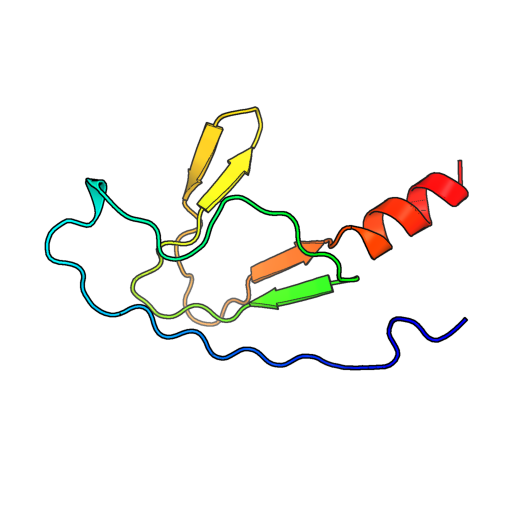M 564 N N . SER A 1 75 ? 12.548 5.144 -15.800 1.00 85.81 75 SER A N 1
ATOM 565 C CA . SER A 1 75 ? 12.753 4.574 -17.138 1.00 85.81 75 SER A CA 1
ATOM 566 C C . SER A 1 75 ? 12.152 5.438 -18.249 1.00 85.81 75 SER A C 1
ATOM 568 O O . SER A 1 75 ? 12.725 5.519 -19.333 1.00 85.81 75 SER A O 1
ATOM 570 N N . PHE A 1 76 ? 11.038 6.126 -17.983 1.00 80.19 76 PHE A N 1
ATOM 571 C CA . PHE A 1 76 ? 10.455 7.061 -18.944 1.00 80.19 76 PHE A CA 1
ATOM 572 C C . PHE A 1 76 ? 11.197 8.392 -19.002 1.00 80.19 76 PHE A C 1
ATOM 574 O O . PHE A 1 76 ? 11.305 8.954 -20.082 1.00 80.19 76 PHE A O 1
ATOM 581 N N . LEU A 1 77 ? 11.754 8.886 -17.893 1.00 75.38 77 LEU A N 1
ATOM 582 C CA . LEU A 1 77 ? 12.531 10.133 -17.895 1.00 75.38 77 LEU A CA 1
ATOM 583 C C . LEU A 1 77 ? 13.783 10.058 -18.780 1.00 75.38 77 LEU A C 1
ATOM 585 O O . LEU A 1 77 ? 14.211 11.081 -19.294 1.00 75.38 77 LEU A O 1
ATOM 589 N N . PHE A 1 78 ? 14.342 8.867 -19.001 1.00 69.06 78 PHE A N 1
ATOM 590 C CA . PHE A 1 78 ? 15.466 8.668 -19.924 1.00 69.06 78 PHE A CA 1
ATOM 591 C C . PHE A 1 78 ? 15.062 8.589 -21.407 1.00 69.06 78 PHE A C 1
ATOM 593 O O . PHE A 1 78 ? 15.935 8.468 -22.266 1.00 69.06 78 PHE A O 1
ATOM 600 N N . LEU A 1 79 ? 13.763 8.627 -21.720 1.00 62.06 79 LEU A N 1
ATOM 601 C CA . LEU A 1 79 ? 13.234 8.596 -23.089 1.00 62.06 79 LEU A CA 1
ATOM 602 C C . LEU A 1 79 ? 12.837 9.986 -23.618 1.00 62.06 79 LEU A C 1
ATOM 604 O O . LEU A 1 79 ? 12.349 10.075 -24.747 1.00 62.06 79 LEU A O 1
ATOM 608 N N . TYR A 1 80 ? 13.061 11.048 -22.837 1.00 53.09 80 TYR A N 1
ATOM 609 C CA . TYR A 1 80 ? 12.813 12.446 -23.205 1.00 53.09 80 TYR A CA 1
ATOM 610 C C . TYR A 1 80 ? 14.084 13.289 -23.093 1.00 53.09 80 TYR A C 1
ATOM 612 O O . TYR A 1 80 ? 14.926 12.987 -22.218 1.00 53.09 80 TYR A O 1
#